Protein AF-A0AAD8HJX4-F1 (afdb_monomer_lite)

Foldseek 3Di:
DDWDQDDDQDPQKGWTWDADPVCRPFIWIWIDHPVDTDTDGPDDDPPVVVVVVVVVVVVVVVVVVVVVVVVLVVQVVVLPPPPVSVVVSVVVVVVVVVVVVVVPPDPPVCDPQVVCCVVPNHDDDDDDDDDDPDDDPPDDDPPDDDQDPVRVCVVPPPPPQAAAPVPRHNPDHVVPDPPPPPD

pLDDT: mean 73.38, std 16.89, range [40.56, 97.5]

Organism: NCBI:txid360622

Secondary structure (DSSP, 8-state):
-EEE-----BTTEEEEEEE-SS-TT-EEEEEEETTEEEEE-SS--TTHHHHHHHHHHHHHHHHHHHHHHHHHHHHHHHHTT-HHHHHHHHHHHHHHHHHHHHH-S------HHHHHHHHH-PPPPS----PPPP----SS-SS-----HHHHHHHHS-PPPP--TTT--SSS-TTS-TT----

Radius of gyration: 35.24 Å; chains: 1; bounding box: 76×57×87 Å

Structure (mmCIF, N/CA/C/O backbone):
data_AF-A0AAD8HJX4-F1
#
_entry.id   AF-A0AAD8HJX4-F1
#
loop_
_atom_site.group_PDB
_atom_site.id
_atom_site.type_symbol
_atom_site.label_atom_id
_atom_site.label_alt_id
_atom_site.label_comp_id
_atom_site.label_asym_id
_atom_site.label_entity_id
_atom_site.label_seq_id
_atom_site.pdbx_PDB_ins_code
_atom_site.Cartn_x
_atom_site.Cartn_y
_atom_site.Cartn_z
_atom_site.occupancy
_atom_site.B_iso_or_equiv
_atom_site.auth_seq_id
_atom_site.auth_comp_id
_atom_site.auth_asym_id
_atom_site.auth_atom_id
_atom_site.pdbx_PDB_model_num
ATOM 1 N N . MET A 1 1 ? -4.953 6.704 37.971 1.00 50.53 1 MET A N 1
ATOM 2 C CA . MET A 1 1 ? -3.660 6.851 37.281 1.00 50.53 1 MET A CA 1
ATOM 3 C C . MET A 1 1 ? -3.107 8.206 37.684 1.00 50.53 1 MET A C 1
ATOM 5 O O . MET A 1 1 ? -3.763 9.204 37.418 1.00 50.53 1 MET A O 1
ATOM 9 N N . GLN A 1 2 ? -2.017 8.242 38.449 1.00 48.28 2 GLN A N 1
ATOM 10 C CA . GLN A 1 2 ? -1.342 9.495 38.793 1.00 48.28 2 GLN A CA 1
ATOM 11 C C . GLN A 1 2 ? -0.075 9.561 37.948 1.00 48.28 2 GLN A C 1
ATOM 13 O O . GLN A 1 2 ? 0.826 8.747 38.118 1.00 48.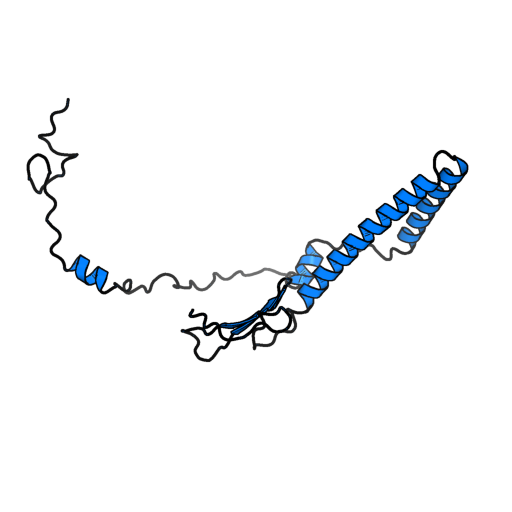28 2 GLN A O 1
ATOM 18 N N . ILE A 1 3 ? -0.033 10.507 37.014 1.00 51.12 3 ILE A N 1
ATOM 19 C CA . ILE A 1 3 ? 1.164 10.782 36.224 1.00 51.12 3 ILE A CA 1
ATOM 20 C C . ILE A 1 3 ? 2.022 11.711 37.079 1.00 51.12 3 ILE A C 1
ATOM 22 O O . ILE A 1 3 ? 1.651 12.864 37.297 1.00 51.12 3 ILE A O 1
ATOM 26 N N . LYS A 1 4 ? 3.131 11.204 37.618 1.00 54.69 4 LYS A N 1
ATOM 27 C CA . LYS A 1 4 ? 4.140 12.046 38.263 1.00 54.69 4 LYS A CA 1
ATOM 28 C C . LYS A 1 4 ? 5.208 12.332 37.214 1.00 54.69 4 LYS A C 1
ATOM 30 O O . LYS A 1 4 ? 5.946 11.439 36.829 1.00 54.69 4 LYS A O 1
ATOM 35 N N . ARG A 1 5 ? 5.236 13.564 36.703 1.00 51.50 5 ARG A N 1
ATOM 36 C CA . ARG A 1 5 ? 6.314 14.033 35.826 1.00 5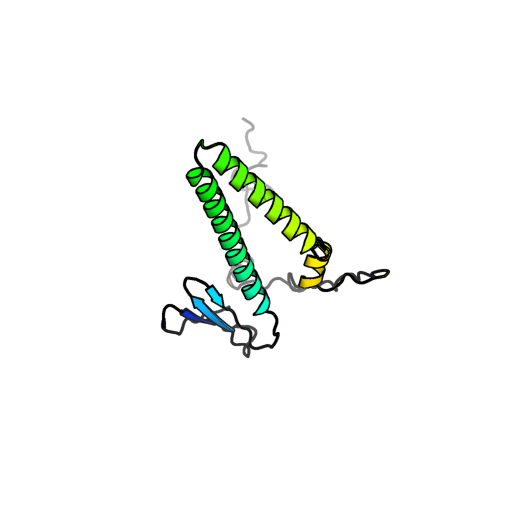1.50 5 ARG A CA 1
ATOM 37 C C . ARG A 1 5 ? 7.575 14.214 36.661 1.00 51.50 5 ARG A C 1
ATOM 39 O O . ARG A 1 5 ? 7.569 15.054 37.554 1.00 51.50 5 ARG A O 1
ATOM 46 N N . THR A 1 6 ? 8.625 13.469 36.347 1.00 57.06 6 THR A N 1
ATOM 47 C CA . THR A 1 6 ? 9.974 13.701 36.875 1.00 57.06 6 THR A CA 1
ATOM 48 C C . THR A 1 6 ? 11.006 13.189 35.875 1.00 57.06 6 THR A C 1
ATOM 50 O O . THR A 1 6 ? 11.522 12.093 36.053 1.00 57.06 6 THR A O 1
ATOM 53 N N . SER A 1 7 ? 11.288 13.956 34.823 1.00 56.84 7 SER A N 1
ATOM 54 C CA . SER A 1 7 ? 12.616 13.952 34.191 1.00 56.84 7 SER A CA 1
ATOM 55 C C . SER A 1 7 ? 12.760 15.102 33.202 1.00 56.84 7 SER A C 1
ATOM 57 O O . SER A 1 7 ? 11.784 15.524 32.580 1.00 56.84 7 SER A O 1
ATOM 59 N N . GLU A 1 8 ? 13.989 15.602 33.127 1.00 62.19 8 GLU A N 1
ATOM 60 C CA . GLU A 1 8 ? 14.459 16.636 32.210 1.00 62.19 8 GLU A CA 1
ATOM 61 C C . GLU A 1 8 ? 14.510 16.107 30.771 1.00 62.19 8 GLU A C 1
ATOM 63 O O . GLU A 1 8 ? 14.626 14.901 30.534 1.00 62.19 8 GLU A O 1
ATOM 68 N N . GLU A 1 9 ? 14.368 17.022 29.815 1.00 59.72 9 GLU A N 1
ATOM 69 C CA . GLU A 1 9 ? 14.489 16.746 28.387 1.00 59.72 9 GLU A CA 1
ATOM 70 C C . GLU A 1 9 ? 15.973 16.596 28.039 1.00 59.72 9 GLU A C 1
ATOM 72 O O . GLU A 1 9 ? 16.755 17.525 28.237 1.00 59.72 9 GLU A O 1
ATOM 77 N N . VAL A 1 10 ? 16.361 15.421 27.543 1.00 62.81 10 VAL A N 1
ATOM 78 C CA . VAL A 1 10 ? 17.728 15.145 27.083 1.00 62.81 10 VAL A CA 1
ATOM 79 C C . VAL A 1 10 ? 17.638 14.799 25.601 1.00 62.81 10 VAL A C 1
ATOM 81 O O . VAL A 1 10 ? 16.862 13.925 25.219 1.00 62.81 10 VAL A O 1
ATOM 84 N N . ASP A 1 11 ? 18.368 15.537 24.763 1.00 62.34 11 ASP A N 1
ATOM 85 C CA . ASP A 1 11 ? 18.437 15.344 23.305 1.00 62.34 11 ASP A CA 1
ATOM 86 C C . ASP A 1 11 ? 17.067 15.276 22.588 1.00 62.34 11 ASP A C 1
ATOM 88 O O . ASP A 1 11 ? 16.862 14.493 21.661 1.00 62.34 11 ASP A O 1
ATOM 92 N N . GLY A 1 12 ? 16.095 16.092 23.018 1.00 65.69 12 GLY A N 1
ATOM 93 C CA . GLY A 1 12 ? 14.757 16.159 22.405 1.00 65.69 12 GLY A CA 1
ATOM 94 C C . GLY A 1 12 ? 13.839 14.975 22.741 1.00 65.69 12 GLY A C 1
ATOM 95 O O . GLY A 1 12 ? 12.805 14.778 22.091 1.00 65.69 12 GLY A O 1
ATOM 96 N N . VAL A 1 13 ? 14.206 14.172 23.746 1.00 65.06 13 VAL A N 1
ATOM 97 C CA . VAL A 1 13 ? 13.408 13.052 24.254 1.00 65.06 13 VAL A CA 1
ATOM 98 C C . VAL A 1 13 ? 12.927 13.364 25.669 1.00 65.06 13 VAL A C 1
ATOM 100 O O . VAL A 1 13 ? 13.705 13.567 26.600 1.00 65.06 13 VAL A O 1
ATOM 103 N N . THR A 1 14 ? 11.606 13.372 25.848 1.00 72.38 14 THR A N 1
ATOM 104 C CA . THR A 1 14 ? 10.969 13.494 27.161 1.00 72.38 14 THR A CA 1
ATOM 105 C C . THR A 1 14 ? 10.733 12.107 27.745 1.00 72.38 14 THR A C 1
ATOM 107 O O . THR A 1 14 ? 9.943 11.317 27.219 1.00 72.38 14 THR A O 1
ATOM 110 N N . HIS A 1 15 ? 11.368 11.821 28.876 1.00 67.25 15 HIS A N 1
ATOM 111 C CA . HIS A 1 15 ? 11.106 10.609 29.645 1.00 67.25 15 HIS A CA 1
ATOM 112 C C . HIS A 1 15 ? 9.973 10.849 30.655 1.00 67.25 15 HIS A C 1
ATOM 114 O O . HIS A 1 15 ? 9.876 11.906 31.281 1.00 67.25 15 HIS A O 1
ATOM 120 N N . LEU A 1 16 ? 9.070 9.880 30.790 1.00 69.06 16 LEU A N 1
ATOM 121 C CA . LEU A 1 16 ? 7.916 9.927 31.682 1.00 69.06 16 LEU A CA 1
ATOM 122 C C . LEU A 1 16 ? 7.820 8.616 32.458 1.00 69.06 16 LEU A C 1
ATOM 124 O O . LEU A 1 16 ? 7.740 7.534 31.876 1.00 69.06 16 LEU A O 1
ATOM 128 N N . GLU A 1 17 ? 7.760 8.722 33.782 1.00 64.12 17 GLU A N 1
ATOM 129 C CA . GLU A 1 17 ? 7.446 7.593 34.650 1.00 64.12 17 GLU A CA 1
ATOM 130 C C . GLU A 1 17 ? 5.967 7.620 35.037 1.00 64.12 17 GLU A C 1
ATOM 132 O O . GLU A 1 17 ? 5.474 8.531 35.707 1.00 64.12 17 GLU A O 1
ATOM 137 N N . ILE A 1 18 ? 5.235 6.587 34.632 1.00 68.19 18 ILE A N 1
ATOM 138 C CA . ILE A 1 18 ? 3.829 6.421 34.979 1.00 68.19 18 ILE A CA 1
ATOM 139 C C . ILE A 1 18 ? 3.726 5.307 36.016 1.00 68.19 18 ILE A C 1
ATOM 141 O O . ILE A 1 18 ? 4.165 4.178 35.800 1.00 68.19 18 ILE A O 1
ATOM 145 N N . ARG A 1 19 ? 3.112 5.629 37.158 1.00 61.28 19 ARG A N 1
ATOM 146 C CA . ARG A 1 19 ? 2.822 4.667 38.225 1.00 61.28 19 ARG A CA 1
ATOM 147 C C . ARG A 1 19 ? 1.318 4.420 38.293 1.00 61.28 19 ARG A C 1
ATOM 149 O O . ARG A 1 19 ? 0.523 5.366 38.365 1.00 61.28 19 ARG A O 1
ATOM 156 N N . ASP A 1 20 ? 0.912 3.152 38.270 1.00 59.50 20 ASP A N 1
ATOM 157 C CA . ASP A 1 20 ? -0.486 2.790 38.501 1.00 59.50 20 ASP A CA 1
ATOM 158 C C . ASP A 1 20 ? -0.768 2.748 40.010 1.00 59.50 20 ASP A C 1
ATOM 160 O O . ASP A 1 20 ? -0.037 2.159 40.798 1.00 59.50 20 ASP A O 1
ATOM 164 N N . VAL A 1 21 ? -1.868 3.372 40.422 1.00 57.25 21 VAL A N 1
ATOM 165 C CA . VAL A 1 21 ? -2.297 3.424 41.827 1.00 57.25 21 VAL A CA 1
ATOM 166 C C . VAL A 1 21 ? -2.814 2.055 42.300 1.00 57.25 21 VAL A C 1
ATOM 168 O O . VAL A 1 21 ? -2.797 1.768 43.496 1.00 57.25 21 VAL A O 1
ATOM 171 N N . LYS A 1 22 ? -3.275 1.204 41.374 1.00 54.62 22 LYS A N 1
ATOM 172 C CA . LYS A 1 22 ? -3.796 -0.143 41.658 1.00 54.62 22 LYS A CA 1
ATOM 173 C C . LYS A 1 22 ? -2.750 -1.244 41.512 1.00 54.62 22 LYS A C 1
ATOM 175 O O . LYS A 1 22 ? -2.925 -2.301 42.107 1.00 54.62 22 LYS A O 1
ATOM 180 N N . VAL A 1 23 ? -1.685 -1.007 40.747 1.00 60.41 23 VAL A N 1
ATOM 181 C CA . VAL A 1 23 ? -0.614 -1.982 40.508 1.00 60.41 23 VAL A CA 1
ATOM 182 C C . VAL A 1 23 ? 0.693 -1.388 41.016 1.00 60.41 23 VAL A C 1
ATOM 184 O O . VAL A 1 23 ? 1.455 -0.792 40.262 1.00 60.41 23 VAL A O 1
ATOM 187 N N . LYS A 1 24 ? 0.910 -1.507 42.331 1.00 57.00 24 LYS A N 1
ATOM 188 C CA . LYS A 1 24 ? 1.997 -0.820 43.049 1.00 57.00 24 LYS A CA 1
ATOM 189 C C . LYS A 1 24 ? 3.400 -1.221 42.578 1.00 57.00 24 LYS A C 1
ATOM 191 O O . LYS A 1 24 ? 4.312 -0.410 42.693 1.00 57.00 24 LYS A O 1
ATOM 196 N N . ASP A 1 25 ? 3.535 -2.404 41.983 1.00 60.44 25 ASP A N 1
ATOM 197 C CA . ASP A 1 25 ? 4.829 -2.987 41.607 1.00 60.44 25 ASP A CA 1
ATOM 198 C C . ASP A 1 25 ? 5.154 -2.845 40.112 1.00 60.44 25 ASP A C 1
ATOM 200 O O . ASP A 1 25 ? 6.175 -3.347 39.647 1.00 60.44 25 ASP A O 1
ATOM 204 N N . LYS A 1 26 ? 4.296 -2.171 39.330 1.00 57.94 26 LYS A N 1
ATOM 205 C CA . LYS A 1 26 ? 4.536 -1.946 37.897 1.00 57.94 26 LYS A CA 1
ATOM 206 C C . LYS A 1 26 ? 4.861 -0.485 37.622 1.00 57.94 26 LYS A C 1
ATOM 208 O O . LYS A 1 26 ? 4.019 0.401 37.773 1.00 57.94 26 LYS A O 1
ATOM 213 N N . LEU A 1 27 ? 6.098 -0.262 37.189 1.00 60.41 27 LEU A N 1
ATOM 214 C CA . LEU A 1 27 ? 6.587 1.019 36.700 1.00 60.41 27 LEU A CA 1
ATOM 215 C C . LEU A 1 27 ? 6.534 1.021 35.173 1.00 60.41 27 LEU A C 1
ATOM 217 O O . LEU A 1 27 ? 7.126 0.157 34.528 1.00 60.41 27 LEU A O 1
ATOM 221 N N . PHE A 1 28 ? 5.845 2.003 34.602 1.00 60.47 28 PHE A N 1
ATOM 222 C CA . PHE A 1 28 ? 5.804 2.201 33.160 1.00 60.47 28 PHE A CA 1
ATOM 223 C C . PHE A 1 28 ? 6.747 3.345 32.806 1.00 60.47 28 PHE A C 1
ATOM 225 O O . PHE A 1 28 ? 6.570 4.466 33.287 1.00 60.47 28 PHE A O 1
ATOM 232 N N . LYS A 1 29 ? 7.750 3.054 31.979 1.00 63.41 29 LYS A N 1
ATOM 233 C CA . LYS A 1 29 ? 8.650 4.060 31.417 1.00 63.41 29 LYS A CA 1
ATOM 234 C C . LYS A 1 29 ? 8.194 4.366 29.999 1.00 63.41 29 LYS A C 1
ATOM 236 O O . LYS A 1 29 ? 8.063 3.458 29.182 1.00 63.41 29 LYS A O 1
ATOM 241 N N . VAL A 1 30 ? 7.931 5.634 29.730 1.00 61.59 30 VAL A N 1
ATOM 242 C CA . VAL A 1 30 ? 7.513 6.117 28.416 1.00 61.59 30 VAL A CA 1
ATOM 243 C C . VAL A 1 30 ? 8.527 7.151 27.961 1.00 61.59 30 VAL A C 1
ATOM 245 O O . VAL A 1 30 ? 8.827 8.084 28.700 1.00 61.59 30 VAL A O 1
ATOM 248 N N . SER A 1 31 ? 9.058 6.986 26.757 1.00 61.12 31 SER A N 1
ATOM 249 C CA . SER A 1 31 ? 9.921 7.975 26.108 1.00 61.12 31 SER A CA 1
ATOM 250 C C . SER A 1 31 ? 9.185 8.550 24.910 1.00 61.12 31 SER A C 1
ATOM 252 O O . SER A 1 31 ? 8.749 7.805 24.028 1.00 61.12 31 SER A O 1
ATOM 254 N N . VAL A 1 32 ? 9.033 9.869 24.892 1.00 58.28 32 VAL A N 1
ATOM 255 C CA . VAL A 1 32 ? 8.341 10.602 23.832 1.00 58.28 32 VAL A CA 1
ATOM 256 C C . VAL A 1 32 ? 9.339 11.549 23.185 1.00 58.28 32 VAL A C 1
ATOM 258 O O . VAL A 1 32 ? 9.887 12.411 23.866 1.00 58.28 32 VAL A O 1
ATOM 261 N N . SER A 1 33 ? 9.578 11.394 21.888 1.00 62.44 33 SER A N 1
ATOM 262 C CA . SER A 1 33 ? 10.283 12.377 21.065 1.00 62.44 33 SER A CA 1
ATOM 263 C C . SER A 1 33 ? 9.299 13.058 20.117 1.00 62.44 33 SER A C 1
ATOM 265 O O . SER A 1 33 ? 8.186 12.569 19.903 1.00 62.44 33 SER A O 1
ATOM 267 N N . LEU A 1 34 ? 9.714 14.177 19.519 1.00 55.28 34 LEU A N 1
ATOM 268 C CA . LEU A 1 34 ? 8.900 14.924 18.551 1.00 55.28 34 LEU A CA 1
ATOM 269 C C . LEU A 1 34 ? 8.433 14.062 17.356 1.00 55.28 34 LEU A C 1
ATOM 271 O O . LEU A 1 34 ? 7.407 14.360 16.754 1.00 55.28 34 LEU A O 1
ATOM 275 N N . ASN A 1 35 ? 9.169 12.983 17.054 1.00 54.41 35 ASN A N 1
ATOM 276 C CA . ASN A 1 35 ? 8.964 12.127 15.884 1.00 54.41 35 ASN A CA 1
ATOM 277 C C . ASN A 1 35 ? 8.501 10.697 16.234 1.00 54.41 35 ASN A C 1
ATOM 279 O O . ASN A 1 35 ? 8.177 9.935 15.327 1.00 54.41 35 ASN A O 1
ATOM 283 N N . HIS A 1 36 ? 8.490 10.292 17.513 1.00 51.47 36 HIS A N 1
ATOM 284 C CA . HIS A 1 36 ? 8.164 8.916 17.909 1.00 51.47 36 HIS A CA 1
ATOM 285 C C . HIS A 1 36 ? 7.773 8.792 19.394 1.00 51.47 36 HIS A C 1
ATOM 287 O O . HIS A 1 36 ? 8.405 9.379 20.270 1.00 51.47 36 HIS A O 1
ATOM 293 N N . ALA A 1 37 ? 6.782 7.953 19.710 1.00 45.47 37 ALA A N 1
ATOM 294 C CA . ALA A 1 37 ? 6.459 7.562 21.084 1.00 45.47 37 ALA A CA 1
ATOM 295 C C . ALA A 1 37 ? 6.804 6.081 21.296 1.00 45.47 37 ALA A C 1
ATOM 297 O O . ALA A 1 37 ? 6.065 5.197 20.867 1.00 45.47 37 ALA A O 1
ATOM 298 N N . ALA A 1 38 ? 7.919 5.802 21.978 1.00 47.34 38 ALA A N 1
ATOM 299 C C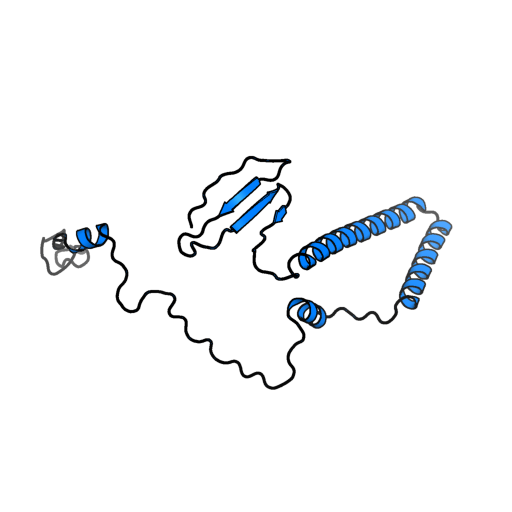A . ALA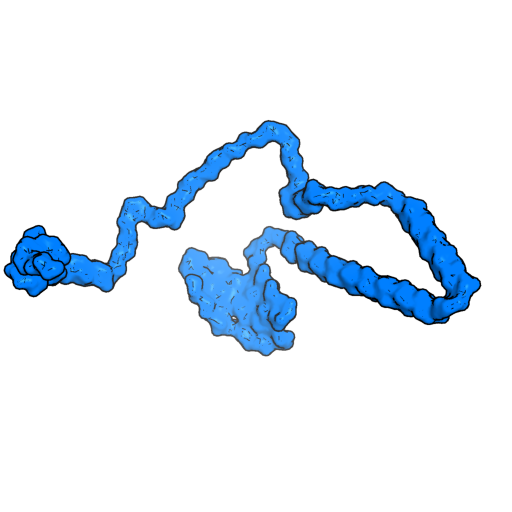 A 1 38 ? 8.297 4.443 22.353 1.00 47.34 38 ALA A CA 1
ATOM 300 C C . ALA A 1 38 ? 7.766 4.129 23.760 1.00 47.34 38 ALA A C 1
ATOM 302 O O . ALA A 1 38 ? 8.141 4.766 24.749 1.00 47.34 38 ALA A O 1
ATOM 303 N N . CYS A 1 39 ? 6.877 3.140 23.851 1.00 41.19 39 CYS A N 1
ATOM 304 C CA . CYS A 1 39 ? 6.349 2.632 25.113 1.00 41.19 39 CYS A CA 1
ATOM 305 C C . CYS A 1 39 ? 6.840 1.194 25.300 1.00 41.19 39 CYS A C 1
ATOM 307 O O . CYS A 1 39 ? 6.334 0.274 24.662 1.00 41.19 39 CYS A O 1
ATOM 309 N N . SER A 1 40 ? 7.848 0.995 26.150 1.00 47.91 40 SER A N 1
ATOM 310 C CA . SER A 1 40 ? 8.356 -0.341 26.470 1.00 47.91 40 SER A CA 1
ATOM 311 C C . SER A 1 40 ? 7.758 -0.827 27.788 1.00 47.91 40 SER A C 1
ATOM 313 O O . SER A 1 40 ? 7.940 -0.199 28.834 1.00 47.91 40 SER A O 1
ATOM 315 N N . TYR A 1 41 ? 7.073 -1.968 27.753 1.00 41.34 41 TYR A N 1
ATOM 316 C CA . TYR A 1 41 ? 6.690 -2.706 28.953 1.00 41.34 41 TYR A CA 1
ATOM 317 C C . TYR A 1 41 ? 7.847 -3.623 29.366 1.00 41.34 41 TYR A C 1
ATOM 319 O O . TYR A 1 41 ? 8.408 -4.327 28.529 1.00 41.34 41 TYR A O 1
ATOM 327 N N . ILE A 1 42 ? 8.205 -3.645 30.654 1.00 43.00 42 ILE A N 1
ATOM 328 C CA . ILE A 1 42 ? 9.139 -4.647 31.189 1.00 43.00 42 ILE A CA 1
ATOM 329 C C . ILE A 1 42 ? 8.350 -5.950 31.359 1.00 43.00 42 ILE A C 1
ATOM 331 O O . ILE A 1 42 ? 7.844 -6.287 32.427 1.00 43.00 42 ILE A O 1
ATOM 335 N N . GLY A 1 43 ? 8.165 -6.633 30.241 1.00 40.56 43 GLY A N 1
ATOM 336 C CA . GLY A 1 43 ? 7.563 -7.948 30.125 1.00 40.56 43 GLY A CA 1
ATOM 337 C C . GLY A 1 43 ? 7.720 -8.358 28.677 1.00 40.56 43 GLY A C 1
ATOM 338 O O . GLY A 1 43 ? 7.028 -7.850 27.804 1.00 40.56 43 GLY A O 1
ATOM 339 N N . THR A 1 44 ? 8.722 -9.193 28.455 1.00 44.53 44 THR A N 1
ATOM 340 C CA . THR A 1 44 ? 9.199 -9.708 27.175 1.00 44.53 44 THR A CA 1
ATOM 341 C C . THR A 1 44 ? 8.077 -10.061 26.194 1.00 44.53 44 THR A C 1
ATOM 343 O O . THR A 1 44 ? 7.333 -11.011 26.427 1.00 44.53 44 THR A O 1
ATOM 346 N N . SER A 1 45 ? 8.030 -9.375 25.053 1.00 40.59 45 SER A N 1
ATOM 347 C CA . SER A 1 45 ? 7.818 -10.027 23.759 1.00 40.59 45 SER A CA 1
ATOM 348 C C . SER A 1 45 ? 8.618 -9.262 22.701 1.00 40.59 45 SER A C 1
ATOM 350 O O . SER A 1 45 ? 8.742 -8.038 22.748 1.00 40.59 45 SER A O 1
ATOM 352 N N . SER A 1 46 ? 9.241 -10.017 21.804 1.00 44.69 46 SER A N 1
ATOM 353 C CA . SER A 1 46 ? 10.185 -9.565 20.779 1.00 44.69 46 SER A CA 1
ATOM 354 C C . SER A 1 46 ? 9.501 -8.836 19.607 1.00 44.69 46 SER A C 1
ATOM 356 O O . SER A 1 46 ? 10.154 -8.507 18.618 1.00 44.69 46 SER A O 1
ATOM 358 N N . ASP A 1 47 ? 8.195 -8.577 19.701 1.00 43.78 47 ASP A N 1
ATOM 359 C CA . ASP A 1 47 ? 7.334 -8.376 18.528 1.00 43.78 47 ASP A CA 1
ATOM 360 C C . ASP A 1 47 ? 7.067 -6.895 18.216 1.00 43.78 47 ASP A C 1
ATOM 362 O O . ASP A 1 47 ? 6.685 -6.540 17.103 1.00 43.78 47 ASP A O 1
ATOM 366 N N . THR A 1 48 ? 7.326 -5.985 19.161 1.00 44.00 48 THR A N 1
ATOM 367 C CA . THR A 1 48 ? 7.151 -4.534 18.955 1.00 44.00 48 THR A CA 1
ATOM 368 C C . THR A 1 48 ? 8.220 -3.903 18.063 1.00 44.00 48 THR A C 1
ATOM 370 O O . THR A 1 48 ? 7.987 -2.834 17.503 1.00 44.00 48 THR A O 1
ATOM 373 N N . VAL A 1 49 ? 9.370 -4.558 17.875 1.00 44.94 49 VAL A N 1
ATOM 374 C CA . VAL A 1 49 ? 10.442 -4.068 16.989 1.00 44.94 49 VAL A CA 1
ATOM 375 C C . VAL A 1 49 ? 10.101 -4.300 15.508 1.00 44.94 49 VAL A C 1
ATOM 377 O O . VAL A 1 49 ? 10.508 -3.511 14.657 1.00 44.94 49 VAL A O 1
ATOM 380 N N . MET A 1 50 ? 9.312 -5.332 15.181 1.00 44.75 50 MET A N 1
ATOM 381 C CA . MET A 1 50 ? 9.040 -5.708 13.785 1.00 44.75 50 MET A CA 1
ATOM 382 C C . MET A 1 50 ? 8.052 -4.765 13.084 1.00 44.75 50 MET A C 1
ATOM 384 O O . MET A 1 50 ? 8.308 -4.355 11.955 1.00 44.75 50 MET A O 1
ATOM 388 N N . VAL A 1 51 ? 6.996 -4.325 13.777 1.00 46.03 51 VAL A N 1
ATOM 389 C CA . VAL A 1 51 ? 5.960 -3.435 13.208 1.00 46.03 51 VAL A CA 1
ATOM 390 C C . VAL A 1 51 ? 6.531 -2.075 12.776 1.00 46.03 51 VAL A C 1
ATOM 392 O O . VAL A 1 51 ? 6.098 -1.500 11.781 1.00 46.03 51 VAL A O 1
ATOM 395 N N . SER A 1 52 ? 7.536 -1.568 13.498 1.00 45.81 52 SER A N 1
ATOM 396 C CA . SER A 1 52 ? 8.211 -0.307 13.163 1.00 45.81 52 SER A CA 1
ATOM 397 C C . SER A 1 52 ? 9.039 -0.433 11.879 1.00 45.81 52 SER A C 1
ATOM 399 O O . SER A 1 52 ? 8.983 0.431 11.006 1.00 45.81 52 SER A O 1
ATOM 401 N N . ASN A 1 53 ? 9.738 -1.559 11.710 1.00 51.22 53 ASN A N 1
ATOM 402 C CA . ASN A 1 53 ? 10.584 -1.813 10.546 1.00 51.22 53 ASN A CA 1
ATOM 403 C C . ASN A 1 53 ? 9.770 -1.887 9.240 1.00 51.22 53 ASN A C 1
ATOM 405 O O . ASN A 1 53 ? 10.226 -1.422 8.200 1.00 51.22 53 ASN A O 1
ATOM 409 N N . ASP A 1 54 ? 8.550 -2.423 9.284 1.00 55.22 54 ASP A N 1
ATOM 410 C CA . ASP A 1 54 ? 7.705 -2.556 8.091 1.00 55.22 54 ASP A CA 1
ATOM 411 C C . ASP A 1 54 ? 7.105 -1.222 7.628 1.00 55.22 54 ASP A C 1
ATOM 413 O O . ASP A 1 54 ? 6.964 -0.995 6.425 1.00 55.22 54 ASP A O 1
ATOM 417 N N . TYR A 1 55 ? 6.854 -0.289 8.551 1.00 55.78 55 TYR A N 1
ATOM 418 C CA . TYR A 1 55 ? 6.434 1.071 8.206 1.00 55.78 55 TYR A CA 1
ATOM 419 C C . TYR A 1 55 ? 7.548 1.854 7.494 1.00 55.78 55 TYR A C 1
ATOM 421 O O . TYR A 1 55 ? 7.313 2.439 6.437 1.00 55.78 55 TYR A O 1
ATOM 429 N N . PHE A 1 56 ? 8.781 1.803 8.013 1.00 56.19 56 PHE A N 1
ATOM 430 C CA . PHE A 1 56 ? 9.933 2.439 7.360 1.00 56.19 56 PHE A CA 1
ATOM 431 C C . PHE A 1 56 ? 10.223 1.840 5.975 1.00 56.19 56 PHE A C 1
ATOM 433 O O . PHE A 1 56 ? 10.577 2.568 5.046 1.00 56.19 56 PHE A O 1
ATOM 440 N N . LYS A 1 57 ? 10.021 0.527 5.796 1.00 67.44 57 LYS A N 1
ATOM 441 C CA . LYS A 1 57 ? 10.118 -0.119 4.476 1.00 67.44 57 LYS A CA 1
ATOM 442 C C . LYS A 1 57 ? 9.051 0.394 3.510 1.00 67.44 57 LYS A C 1
ATOM 444 O O . LYS A 1 57 ? 9.380 0.682 2.364 1.00 67.44 57 LYS A O 1
ATOM 449 N N . LEU A 1 58 ? 7.800 0.535 3.952 1.00 72.88 58 LEU A N 1
ATOM 450 C CA . LEU A 1 58 ? 6.707 1.072 3.132 1.00 72.88 58 LEU A CA 1
ATOM 451 C C . LEU A 1 58 ? 6.979 2.513 2.680 1.00 72.88 58 LEU A C 1
ATOM 453 O O . LEU A 1 58 ? 6.772 2.837 1.510 1.00 72.88 58 LEU A O 1
ATOM 457 N N . GLU A 1 59 ? 7.490 3.362 3.571 1.00 70.88 59 GLU A N 1
ATOM 458 C CA . GLU A 1 59 ? 7.878 4.736 3.237 1.00 70.88 59 GLU A CA 1
ATOM 459 C C . GLU A 1 59 ? 9.038 4.770 2.230 1.00 70.88 59 GLU A C 1
ATOM 461 O O . GLU A 1 59 ? 8.970 5.486 1.229 1.00 70.88 59 GLU A O 1
ATOM 466 N N . HIS A 1 60 ? 10.060 3.930 2.423 1.00 76.12 60 HIS A N 1
ATOM 467 C CA . HIS A 1 60 ? 11.181 3.816 1.488 1.00 76.12 60 HIS A CA 1
ATOM 468 C C . HIS A 1 60 ? 10.743 3.297 0.107 1.00 76.12 60 HIS A C 1
ATOM 470 O O . HIS A 1 60 ? 11.194 3.802 -0.924 1.00 76.12 60 HIS A O 1
ATOM 476 N N . VAL A 1 61 ? 9.837 2.313 0.061 1.00 80.38 61 VAL A N 1
ATOM 477 C CA . VAL A 1 61 ? 9.245 1.807 -1.189 1.00 80.38 61 VAL A CA 1
ATOM 478 C C . VAL A 1 61 ? 8.438 2.903 -1.886 1.00 80.38 61 VAL A C 1
ATOM 480 O O . VAL A 1 61 ? 8.600 3.100 -3.088 1.00 80.38 61 VAL A O 1
ATOM 483 N N . SER A 1 62 ? 7.631 3.662 -1.141 1.00 83.44 62 SER A N 1
ATOM 484 C CA . SER A 1 62 ? 6.856 4.793 -1.670 1.00 83.44 62 SER A CA 1
ATOM 485 C C . SER A 1 62 ? 7.752 5.881 -2.278 1.00 83.44 62 SER A C 1
ATOM 487 O O . SER A 1 62 ? 7.511 6.351 -3.396 1.00 83.44 62 SER A O 1
ATOM 489 N N . LEU A 1 63 ? 8.839 6.239 -1.585 1.00 88.12 63 LEU A N 1
ATOM 490 C CA . LEU A 1 63 ? 9.832 7.188 -2.087 1.00 88.12 63 LEU A CA 1
ATOM 491 C C . LEU A 1 63 ? 10.522 6.664 -3.352 1.00 88.12 63 LEU A C 1
ATOM 493 O O . LEU A 1 63 ? 10.664 7.394 -4.331 1.00 88.12 63 LEU A O 1
ATOM 497 N N . THR A 1 64 ? 10.901 5.386 -3.356 1.00 90.38 64 THR A N 1
ATOM 498 C CA . THR A 1 64 ? 11.534 4.733 -4.510 1.00 90.38 64 THR A CA 1
ATOM 499 C C . THR A 1 64 ? 10.611 4.756 -5.728 1.00 90.38 64 THR A C 1
ATOM 501 O O . THR A 1 64 ? 11.037 5.155 -6.810 1.00 90.38 64 THR A O 1
ATOM 504 N N . LEU A 1 65 ? 9.331 4.412 -5.550 1.00 90.06 65 LEU A N 1
ATOM 505 C CA . LEU A 1 65 ? 8.322 4.451 -6.612 1.00 90.06 65 LEU A CA 1
ATOM 506 C C . LEU A 1 65 ? 8.183 5.862 -7.201 1.00 90.06 65 LEU A C 1
ATOM 508 O O . LEU A 1 65 ? 8.135 6.045 -8.418 1.00 90.06 65 LEU A O 1
ATOM 512 N N . THR A 1 66 ? 8.156 6.861 -6.320 1.00 93.69 66 THR A N 1
ATOM 513 C CA . THR A 1 66 ? 8.048 8.272 -6.695 1.00 93.69 66 THR A CA 1
ATOM 514 C C . THR A 1 66 ? 9.260 8.730 -7.510 1.00 93.69 66 THR A C 1
ATOM 516 O O . THR A 1 66 ? 9.093 9.361 -8.554 1.00 93.69 66 THR A O 1
ATOM 519 N N . ASN A 1 67 ? 10.473 8.372 -7.084 1.00 94.50 67 ASN A N 1
ATOM 520 C CA . ASN A 1 67 ? 11.706 8.722 -7.792 1.00 94.50 67 ASN A CA 1
ATOM 521 C C . ASN A 1 67 ? 11.774 8.069 -9.178 1.00 94.50 67 ASN A C 1
ATOM 523 O O . ASN A 1 67 ? 12.022 8.765 -10.159 1.00 94.50 67 ASN A O 1
ATOM 527 N N . ILE A 1 68 ? 11.442 6.776 -9.285 1.00 95.38 68 ILE A N 1
ATOM 528 C CA . ILE A 1 68 ? 11.397 6.061 -10.574 1.00 95.38 68 ILE A CA 1
ATOM 529 C C . ILE A 1 68 ? 10.444 6.758 -11.553 1.00 95.38 68 ILE A C 1
ATOM 531 O O . ILE A 1 68 ? 10.752 6.908 -12.738 1.00 95.38 68 ILE A O 1
ATOM 535 N N . TRP A 1 69 ? 9.286 7.213 -11.070 1.00 95.12 69 TRP A N 1
ATOM 536 C CA . TRP A 1 69 ? 8.335 7.942 -11.904 1.00 95.12 69 TRP A CA 1
ATOM 537 C C . TRP A 1 69 ? 8.892 9.281 -12.405 1.00 95.12 69 TRP A C 1
ATOM 539 O O . TRP A 1 69 ? 8.696 9.639 -13.572 1.00 95.12 69 TRP A O 1
ATOM 549 N N . PHE A 1 70 ? 9.605 10.020 -11.550 1.00 97.50 70 PHE A N 1
ATOM 550 C CA . PHE A 1 70 ? 10.264 11.263 -11.951 1.00 97.50 70 PHE A CA 1
ATOM 551 C C . PHE A 1 70 ? 11.361 11.026 -12.986 1.00 97.50 70 PHE A C 1
ATOM 553 O O . PHE A 1 70 ? 11.364 11.715 -14.009 1.00 97.50 70 PHE A O 1
ATOM 560 N N . ASP A 1 71 ? 12.212 10.025 -12.776 1.00 95.25 71 ASP A N 1
ATOM 561 C CA . ASP A 1 71 ? 13.286 9.662 -13.704 1.00 95.25 71 ASP A CA 1
ATOM 562 C C . ASP A 1 71 ? 12.723 9.254 -15.071 1.00 95.25 71 ASP A C 1
ATOM 564 O O . ASP A 1 71 ? 13.206 9.695 -16.118 1.00 95.25 71 ASP A O 1
ATOM 568 N N . PHE A 1 72 ? 11.642 8.466 -15.078 1.00 95.81 72 PHE A N 1
ATOM 569 C CA . PHE A 1 72 ? 10.943 8.093 -16.304 1.00 95.81 72 PHE A CA 1
ATOM 570 C C . PHE A 1 72 ? 10.428 9.324 -17.058 1.00 95.81 72 PHE A C 1
ATOM 572 O O . PHE A 1 72 ? 10.667 9.486 -18.260 1.00 95.81 72 PHE A O 1
ATOM 579 N N . ARG A 1 73 ? 9.747 10.228 -16.347 1.00 95.69 73 ARG A N 1
ATOM 580 C CA . ARG A 1 73 ? 9.237 11.473 -16.929 1.00 95.69 73 ARG A CA 1
ATOM 581 C C . ARG A 1 73 ? 10.370 12.347 -17.464 1.00 95.69 73 ARG A C 1
ATOM 583 O O . ARG A 1 73 ? 10.230 12.940 -18.535 1.00 95.69 73 ARG A O 1
ATOM 590 N N . GLU A 1 74 ? 11.486 12.429 -16.751 1.00 96.62 74 GLU A N 1
ATOM 591 C CA . GLU A 1 74 ? 12.670 13.158 -17.197 1.00 96.62 74 GLU A CA 1
ATOM 592 C C . GLU A 1 74 ? 13.266 12.543 -18.471 1.00 96.62 74 GLU A C 1
ATOM 594 O O . GLU A 1 74 ? 13.599 13.277 -19.404 1.00 96.62 74 GLU A O 1
ATOM 599 N N . ALA A 1 75 ? 13.342 11.214 -18.560 1.00 95.19 75 ALA A N 1
ATOM 600 C CA . ALA A 1 75 ? 13.826 10.513 -19.747 1.00 95.19 75 ALA A CA 1
ATOM 601 C C . ALA A 1 75 ? 12.963 10.809 -20.987 1.00 95.19 75 ALA A C 1
ATOM 603 O O . ALA A 1 75 ? 13.499 11.079 -22.066 1.00 95.19 75 ALA A O 1
ATOM 604 N N . VAL A 1 76 ? 11.636 10.837 -20.829 1.00 96.06 76 VAL A N 1
ATOM 605 C CA . VAL A 1 76 ? 10.705 11.219 -21.905 1.00 96.06 76 VAL A CA 1
ATOM 606 C C . VAL A 1 76 ? 10.880 12.694 -22.286 1.00 96.06 76 VAL A C 1
ATOM 608 O O . VAL A 1 76 ? 10.988 13.010 -23.471 1.00 96.06 76 VAL A O 1
ATOM 611 N N . ASN A 1 77 ? 10.993 13.598 -21.308 1.00 96.50 77 ASN A N 1
ATOM 612 C CA . ASN A 1 77 ? 11.243 15.021 -21.572 1.00 96.50 77 ASN A CA 1
ATOM 613 C C . ASN A 1 77 ? 12.563 15.243 -22.325 1.00 96.50 77 ASN A C 1
ATOM 615 O O . ASN A 1 77 ? 12.612 16.038 -23.262 1.00 96.50 77 ASN A O 1
ATOM 619 N N . LYS A 1 78 ? 13.624 14.513 -21.956 1.00 95.25 78 LYS A N 1
ATOM 620 C CA . LYS A 1 78 ? 14.925 14.549 -22.640 1.00 95.25 78 LYS A CA 1
ATOM 621 C C . LYS A 1 78 ? 14.820 14.093 -24.092 1.00 95.25 78 LYS A C 1
ATOM 623 O O . LYS A 1 78 ? 15.538 14.643 -24.928 1.00 95.25 78 LYS A O 1
ATOM 628 N N . ALA A 1 79 ? 13.974 13.106 -24.396 1.00 96.19 79 ALA A N 1
ATOM 629 C CA . ALA A 1 79 ? 13.731 12.642 -25.763 1.00 96.19 79 ALA A CA 1
ATOM 630 C C . ALA A 1 79 ? 13.004 13.695 -26.619 1.00 96.19 79 ALA A C 1
ATOM 632 O O . ALA A 1 79 ? 13.272 13.789 -27.818 1.00 96.19 79 ALA A O 1
ATOM 633 N N . GLY A 1 80 ? 12.152 14.526 -26.008 1.00 93.75 80 GLY A N 1
ATOM 634 C CA . GLY A 1 80 ? 11.441 15.608 -26.689 1.00 93.75 80 GLY A CA 1
ATOM 635 C C . GLY A 1 80 ? 10.523 15.086 -27.798 1.00 93.75 80 GLY A C 1
ATOM 636 O O . GLY A 1 80 ? 9.842 14.081 -27.625 1.00 93.75 80 GLY A O 1
ATOM 637 N N . LEU A 1 81 ? 10.515 15.759 -28.954 1.00 94.00 81 LEU A N 1
ATOM 638 C CA . LEU A 1 81 ? 9.728 15.363 -30.136 1.00 94.00 81 LEU A CA 1
ATOM 639 C C . LEU A 1 81 ? 10.536 14.542 -31.159 1.00 94.00 81 LEU A C 1
ATOM 641 O O . LEU A 1 81 ? 10.097 14.337 -32.289 1.00 94.00 81 LEU A O 1
ATOM 645 N N . HIS A 1 82 ? 11.730 14.078 -30.783 1.00 96.56 82 HIS A N 1
ATOM 646 C CA . HIS A 1 82 ? 12.596 13.302 -31.665 1.00 96.56 82 HIS A CA 1
ATOM 647 C C . HIS A 1 82 ? 12.101 11.853 -31.750 1.00 96.56 82 HIS A C 1
ATOM 649 O O . HIS A 1 82 ? 12.202 11.091 -30.786 1.00 96.56 82 HIS A O 1
ATOM 655 N N . SER A 1 83 ? 11.544 11.471 -32.903 1.00 94.06 83 SER A N 1
ATOM 656 C CA . SER A 1 83 ? 10.892 10.167 -33.103 1.00 94.06 83 SER A CA 1
ATOM 657 C C . SER A 1 83 ? 11.821 8.975 -32.858 1.00 94.06 83 SER A C 1
ATOM 659 O O . SER A 1 83 ? 11.386 7.950 -32.339 1.00 94.06 83 SER A O 1
ATOM 661 N N . ASP A 1 84 ? 13.091 9.095 -33.225 1.00 96.75 84 ASP A N 1
ATOM 662 C CA . ASP A 1 84 ? 14.138 8.098 -33.003 1.00 96.75 84 ASP A CA 1
ATOM 663 C C . ASP A 1 84 ? 14.437 7.910 -31.507 1.00 96.75 84 ASP A C 1
ATOM 665 O O . ASP A 1 84 ? 14.526 6.779 -31.019 1.00 96.75 84 ASP A O 1
ATOM 669 N N . ARG A 1 85 ? 14.503 9.011 -30.751 1.00 96.12 85 ARG A N 1
ATOM 670 C CA . ARG A 1 85 ? 14.744 8.998 -29.300 1.00 96.12 85 ARG A CA 1
ATOM 671 C C . ARG A 1 85 ? 13.525 8.492 -28.530 1.00 96.12 85 ARG A C 1
ATOM 673 O O . ARG A 1 85 ? 13.682 7.732 -27.578 1.00 96.12 85 ARG A O 1
ATOM 680 N N . LEU A 1 86 ? 12.317 8.841 -28.968 1.00 96.19 86 LEU A N 1
ATOM 681 C CA . LEU A 1 86 ? 11.071 8.297 -28.419 1.00 96.19 86 LEU A CA 1
ATOM 682 C C . LEU A 1 86 ? 10.946 6.792 -28.687 1.00 96.19 86 LEU A C 1
ATOM 684 O O . LEU A 1 86 ? 10.612 6.037 -27.775 1.00 96.19 86 LEU A O 1
ATOM 688 N N . ALA A 1 87 ? 11.281 6.338 -29.899 1.00 95.75 87 ALA A N 1
ATOM 689 C CA . ALA A 1 87 ? 11.312 4.914 -30.228 1.00 95.75 87 ALA A CA 1
ATOM 690 C C . ALA A 1 87 ? 12.350 4.155 -29.388 1.00 95.75 87 ALA A C 1
ATOM 692 O O . ALA A 1 87 ? 12.098 3.023 -28.971 1.00 95.75 87 ALA A O 1
ATOM 693 N N . PHE A 1 88 ? 13.498 4.778 -29.100 1.00 96.69 88 PHE A N 1
ATOM 694 C CA . PHE A 1 88 ? 14.487 4.229 -28.175 1.00 96.69 88 PHE A CA 1
ATOM 695 C C . PHE A 1 88 ? 13.916 4.081 -26.759 1.00 96.69 88 PHE A C 1
ATOM 697 O O . PHE A 1 88 ? 13.941 2.977 -26.223 1.00 96.69 88 PHE A O 1
ATOM 704 N N . VAL A 1 89 ? 13.330 5.142 -26.189 1.00 96.25 89 VAL A N 1
ATOM 705 C CA . VAL A 1 89 ? 12.697 5.095 -24.857 1.00 96.25 89 VAL A CA 1
ATOM 706 C C . VAL A 1 89 ? 11.618 4.010 -24.802 1.00 96.25 89 VAL A C 1
ATOM 708 O O . VAL A 1 89 ? 11.622 3.178 -23.897 1.00 96.25 89 VAL A O 1
ATOM 711 N N . GLN A 1 90 ? 10.738 3.950 -25.804 1.00 95.38 90 GLN A N 1
ATOM 712 C CA . GLN A 1 90 ? 9.675 2.948 -25.874 1.00 95.38 90 GLN A CA 1
ATOM 713 C C . GLN A 1 90 ? 10.219 1.514 -25.949 1.00 95.38 90 GLN A C 1
ATOM 715 O O . GLN A 1 90 ? 9.672 0.616 -25.306 1.00 95.38 90 GLN A O 1
ATOM 720 N N . ARG A 1 91 ? 11.287 1.282 -26.723 1.00 97.38 91 ARG A N 1
ATOM 721 C CA . ARG A 1 91 ? 11.940 -0.032 -26.811 1.00 97.38 91 ARG A CA 1
ATOM 722 C C . ARG A 1 91 ? 12.518 -0.446 -25.460 1.00 97.38 91 ARG A C 1
ATOM 724 O O . ARG A 1 91 ? 12.301 -1.578 -25.043 1.00 97.38 91 ARG A O 1
ATOM 731 N N . THR A 1 92 ? 13.199 0.466 -24.773 1.00 96.81 92 THR A N 1
ATOM 732 C CA . THR A 1 92 ? 13.815 0.197 -23.468 1.00 96.81 92 THR A CA 1
ATOM 733 C C . THR A 1 92 ? 12.774 -0.159 -22.406 1.00 96.81 92 THR A C 1
ATOM 735 O O . THR A 1 92 ? 12.980 -1.116 -21.671 1.00 96.81 92 THR A O 1
ATOM 738 N N . ILE A 1 93 ? 11.623 0.527 -22.365 1.00 95.94 93 ILE A N 1
ATOM 739 C CA . ILE A 1 93 ? 10.520 0.176 -21.445 1.00 95.94 93 ILE A CA 1
ATOM 740 C C . ILE A 1 93 ? 9.996 -1.236 -21.725 1.00 95.94 93 ILE A C 1
ATOM 742 O O . ILE A 1 93 ? 9.774 -2.011 -20.801 1.00 95.94 93 ILE A O 1
ATOM 746 N N . LYS A 1 94 ? 9.794 -1.585 -23.003 1.00 95.88 94 LYS A N 1
ATOM 747 C CA . LYS A 1 94 ? 9.319 -2.926 -23.379 1.00 95.88 94 LYS A CA 1
ATOM 748 C C . LYS A 1 94 ? 10.306 -4.016 -22.966 1.00 95.88 94 LYS A C 1
ATOM 750 O O . LYS A 1 94 ? 9.873 -5.064 -22.493 1.00 95.88 94 LYS A O 1
ATOM 755 N N . GLN A 1 95 ? 11.603 -3.756 -23.129 1.00 95.44 95 GLN A N 1
ATOM 756 C CA . GLN A 1 95 ? 12.645 -4.670 -22.675 1.00 95.44 95 GLN A CA 1
ATOM 757 C C . GLN A 1 95 ? 12.603 -4.826 -21.153 1.00 95.44 95 GLN A C 1
ATOM 759 O O . GLN A 1 95 ? 12.518 -5.947 -20.674 1.00 95.44 95 GLN A O 1
ATOM 764 N N . LEU A 1 96 ? 12.542 -3.716 -20.411 1.00 94.19 96 LEU A N 1
ATOM 765 C CA . LEU A 1 96 ? 12.465 -3.729 -18.951 1.00 94.19 96 LEU A CA 1
ATOM 766 C C . LEU A 1 96 ? 11.254 -4.520 -18.437 1.00 94.19 96 LEU A C 1
ATOM 768 O O . LEU A 1 96 ? 11.400 -5.312 -17.515 1.00 94.19 96 LEU A O 1
ATOM 772 N N . ASN A 1 97 ? 10.079 -4.366 -19.053 1.00 91.44 97 ASN A N 1
ATOM 773 C CA . ASN A 1 97 ? 8.902 -5.160 -18.688 1.00 91.44 97 ASN A CA 1
ATOM 774 C C . ASN A 1 97 ? 9.121 -6.658 -18.942 1.00 91.44 97 ASN A C 1
ATOM 776 O O . ASN A 1 97 ? 8.808 -7.472 -18.086 1.00 91.44 97 ASN A O 1
ATOM 780 N N . THR A 1 98 ? 9.714 -7.009 -20.086 1.00 93.44 98 THR A N 1
ATOM 781 C CA . THR A 1 98 ? 10.023 -8.408 -20.423 1.00 93.44 98 THR A CA 1
ATOM 782 C C . THR A 1 98 ? 11.021 -9.006 -19.429 1.00 93.44 98 THR A C 1
ATOM 784 O O . THR A 1 98 ? 10.867 -10.146 -19.000 1.00 93.44 98 THR A O 1
ATOM 787 N N . ASP A 1 99 ? 12.035 -8.237 -19.034 1.00 91.25 99 ASP A N 1
ATOM 788 C CA . ASP A 1 99 ? 13.025 -8.666 -18.049 1.00 91.25 99 ASP A CA 1
ATOM 789 C C . ASP A 1 99 ? 12.375 -8.857 -16.670 1.00 91.25 99 ASP A C 1
ATOM 791 O O . ASP A 1 99 ? 12.663 -9.842 -15.997 1.00 91.25 99 ASP A O 1
ATOM 795 N N . LEU A 1 100 ? 11.454 -7.974 -16.265 1.00 87.94 100 LEU A N 1
ATOM 796 C CA . LEU A 1 100 ? 10.694 -8.113 -15.017 1.00 87.94 100 LEU A CA 1
ATOM 797 C C . LEU A 1 100 ? 9.766 -9.334 -15.024 1.00 87.94 100 LEU A C 1
ATOM 799 O O . LEU A 1 100 ? 9.713 -10.039 -14.020 1.00 87.94 100 LEU A O 1
ATOM 803 N N . ASP A 1 101 ? 9.099 -9.622 -16.143 1.00 84.31 101 ASP A N 1
ATOM 804 C CA . ASP A 1 101 ? 8.263 -10.819 -16.295 1.00 84.31 101 ASP A CA 1
ATOM 805 C C . ASP A 1 101 ? 9.107 -12.104 -16.211 1.00 84.31 101 ASP A C 1
ATOM 807 O O . ASP A 1 101 ? 8.695 -13.088 -15.601 1.00 84.31 101 ASP A O 1
ATOM 811 N N . ASN A 1 102 ? 10.325 -12.086 -16.764 1.00 84.38 102 ASN A N 1
ATOM 812 C CA . ASN A 1 102 ? 11.251 -13.224 -16.732 1.00 84.38 102 ASN A CA 1
ATOM 813 C C . ASN A 1 102 ? 11.978 -13.384 -15.384 1.00 84.38 102 ASN A C 1
ATOM 815 O O . ASN A 1 102 ? 12.345 -14.497 -15.006 1.00 84.38 102 ASN A O 1
ATOM 819 N N . HIS A 1 103 ? 12.210 -12.286 -14.660 1.00 73.75 103 HIS A N 1
ATOM 820 C CA . HIS A 1 103 ? 12.726 -12.291 -13.287 1.00 73.75 103 HIS A CA 1
ATOM 821 C C . HIS A 1 103 ? 11.632 -12.551 -12.243 1.00 73.75 103 HIS A C 1
ATOM 823 O O . HIS A 1 103 ? 11.948 -12.837 -11.085 1.00 73.75 103 HIS A O 1
ATOM 829 N N . GLY A 1 104 ? 10.363 -12.489 -12.650 1.00 55.91 104 GLY A N 1
ATOM 830 C CA . GLY A 1 104 ? 9.199 -12.873 -11.869 1.00 55.91 104 GLY A CA 1
ATOM 831 C C . GLY A 1 104 ? 9.135 -14.383 -11.675 1.00 55.91 104 GLY A C 1
ATOM 832 O O . GLY A 1 104 ? 8.325 -15.069 -12.290 1.00 55.91 104 GLY A O 1
ATOM 833 N N . GLY A 1 105 ? 9.973 -14.914 -10.781 1.00 56.50 105 GLY A N 1
ATOM 834 C CA . GLY A 1 105 ? 9.607 -16.135 -10.074 1.00 56.50 105 GLY A CA 1
ATOM 835 C C . GLY A 1 105 ? 8.275 -15.870 -9.384 1.00 56.50 105 GLY A C 1
ATOM 836 O O . GLY A 1 105 ? 8.221 -14.939 -8.588 1.00 56.50 105 GLY A O 1
ATOM 837 N N . ASP A 1 106 ? 7.247 -16.621 -9.795 1.00 53.44 106 ASP A N 1
ATOM 838 C CA . ASP A 1 106 ? 5.859 -16.640 -9.319 1.00 53.44 106 ASP A CA 1
ATOM 839 C C . ASP A 1 106 ? 5.498 -15.388 -8.508 1.00 53.44 106 ASP A C 1
ATOM 841 O O . ASP A 1 106 ? 5.827 -15.295 -7.324 1.00 53.44 106 ASP A O 1
ATOM 845 N N . VAL A 1 107 ? 4.860 -14.395 -9.143 1.00 56.78 107 VAL A N 1
ATOM 846 C CA . VAL A 1 107 ? 4.222 -13.297 -8.407 1.00 56.78 107 VAL A CA 1
ATOM 847 C C . VAL A 1 107 ? 3.171 -13.951 -7.520 1.00 56.78 107 VAL A C 1
ATOM 849 O O . VAL A 1 107 ? 2.022 -14.133 -7.916 1.00 56.78 107 VAL A O 1
ATOM 852 N N . VAL A 1 108 ? 3.579 -14.351 -6.318 1.00 56.53 108 VAL A N 1
ATOM 853 C CA . VAL A 1 108 ? 2.672 -14.709 -5.249 1.00 56.53 108 VAL A CA 1
ATOM 854 C C . VAL A 1 108 ? 2.005 -13.386 -4.937 1.00 56.53 108 VAL A C 1
ATOM 856 O O . VAL A 1 108 ? 2.572 -12.547 -4.235 1.00 56.53 108 VAL A O 1
ATOM 859 N N . GLU A 1 109 ? 0.852 -13.142 -5.568 1.00 55.12 109 GLU A N 1
ATOM 860 C CA . GLU A 1 109 ? -0.054 -12.086 -5.148 1.00 55.12 109 GLU A CA 1
ATOM 861 C C . GLU A 1 109 ? -0.168 -12.245 -3.641 1.00 55.12 109 GLU A C 1
ATOM 863 O O . GLU A 1 109 ? -0.719 -13.233 -3.164 1.00 55.12 109 GLU A O 1
ATOM 868 N N . PHE A 1 110 ? 0.429 -11.319 -2.8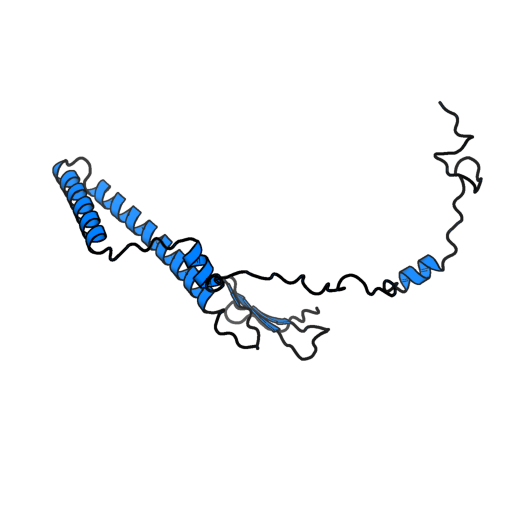94 1.00 59.91 110 PHE A N 1
ATOM 869 C CA . PHE A 1 110 ? 0.364 -11.343 -1.449 1.00 59.91 110 PHE A CA 1
ATOM 870 C C . PHE A 1 110 ? -1.095 -11.086 -1.094 1.00 59.91 110 PHE A C 1
ATOM 872 O O . PHE A 1 110 ? -1.576 -9.946 -1.099 1.00 59.91 110 PHE A O 1
ATOM 879 N N . THR A 1 111 ? -1.852 -12.164 -0.914 1.00 76.06 111 THR A N 1
ATOM 880 C CA . THR A 1 111 ? -3.291 -12.061 -0.782 1.00 76.06 111 THR A CA 1
ATOM 881 C C . THR A 1 111 ? -3.597 -11.426 0.567 1.00 76.06 111 THR A C 1
ATOM 883 O O . THR A 1 111 ? -2.816 -11.476 1.520 1.00 76.06 111 THR A O 1
ATOM 886 N N . LYS A 1 112 ? -4.798 -10.858 0.709 1.00 75.44 112 LYS A N 1
ATOM 887 C CA . LYS A 1 112 ? -5.259 -10.373 2.021 1.00 75.44 112 LYS A CA 1
ATOM 888 C C . LYS A 1 112 ? -5.200 -11.470 3.092 1.00 75.44 112 LYS A C 1
ATOM 890 O O . LYS A 1 112 ? -5.076 -11.151 4.269 1.00 75.44 112 LYS A O 1
ATOM 895 N N . ARG A 1 113 ? -5.290 -12.745 2.690 1.00 77.62 113 ARG A N 1
ATOM 896 C CA . ARG A 1 113 ? -5.146 -13.893 3.586 1.00 77.62 113 ARG A CA 1
ATOM 897 C C . ARG A 1 113 ? -3.710 -14.020 4.089 1.00 77.62 113 ARG A C 1
ATOM 899 O O . ARG A 1 113 ? -3.539 -14.144 5.294 1.00 77.62 113 ARG A O 1
ATOM 906 N N . ASP A 1 114 ? -2.721 -13.899 3.211 1.00 77.81 114 ASP A N 1
ATOM 907 C CA . ASP A 1 114 ? -1.296 -13.996 3.566 1.00 77.81 114 ASP A CA 1
ATOM 908 C C . ASP A 1 114 ? -0.879 -12.853 4.496 1.00 77.81 114 ASP A C 1
ATOM 910 O O . ASP A 1 114 ? -0.196 -13.060 5.499 1.00 77.81 114 ASP A O 1
ATOM 914 N N . HIS A 1 115 ? -1.401 -11.650 4.244 1.00 80.38 115 HIS A N 1
ATOM 915 C CA . HIS A 1 115 ? -1.204 -10.509 5.136 1.00 80.38 115 HIS A CA 1
ATOM 916 C C . HIS A 1 115 ? -1.810 -10.739 6.529 1.00 80.38 115 HIS A C 1
ATOM 918 O O . HIS A 1 115 ? -1.194 -10.425 7.545 1.00 80.38 115 HIS A O 1
ATOM 924 N N . MET A 1 116 ? -3.027 -11.286 6.601 1.00 78.88 116 MET A N 1
ATOM 925 C CA . MET A 1 116 ? -3.662 -11.598 7.885 1.00 78.88 116 MET A CA 1
ATOM 926 C C . MET A 1 116 ? -2.936 -12.727 8.623 1.00 78.88 116 MET A C 1
ATOM 928 O O . MET A 1 116 ? -2.796 -12.643 9.844 1.00 78.88 116 MET A O 1
ATOM 932 N N . ALA A 1 117 ? -2.436 -13.727 7.894 1.00 83.06 117 ALA A N 1
ATOM 933 C CA . ALA A 1 117 ? -1.641 -14.818 8.443 1.00 83.06 117 ALA A CA 1
ATOM 934 C C . ALA A 1 117 ? -0.320 -14.321 9.047 1.00 83.06 117 ALA A C 1
ATOM 936 O O . ALA A 1 117 ? 0.050 -14.733 10.142 1.00 83.06 117 ALA A O 1
ATOM 937 N N . ALA A 1 118 ? 0.345 -13.357 8.405 1.00 79.50 118 ALA A N 1
ATOM 938 C CA . ALA A 1 118 ? 1.564 -12.755 8.942 1.00 79.50 118 ALA A CA 1
ATOM 939 C C . ALA A 1 118 ? 1.337 -11.987 10.261 1.00 79.50 118 ALA A C 1
ATOM 941 O O . ALA A 1 118 ? 2.216 -11.964 11.118 1.00 79.50 118 ALA A O 1
ATOM 942 N N . ILE A 1 119 ? 0.166 -11.362 10.438 1.00 81.75 119 ILE A N 1
ATOM 943 C CA . ILE A 1 119 ? -0.135 -10.539 11.624 1.00 81.75 119 ILE A CA 1
ATOM 944 C C . ILE A 1 119 ? -0.703 -11.371 12.777 1.00 81.75 119 ILE A C 1
ATOM 946 O O . ILE A 1 119 ? -0.363 -11.136 13.936 1.00 81.75 119 ILE A O 1
ATOM 950 N N . VAL A 1 120 ? -1.627 -12.288 12.482 1.00 84.94 120 VAL A N 1
ATOM 951 C CA . VAL A 1 120 ? -2.444 -12.986 13.495 1.00 84.94 120 VAL A CA 1
ATOM 952 C C . VAL A 1 120 ? -2.136 -14.490 13.548 1.00 84.94 120 VAL A C 1
ATOM 954 O O . VAL A 1 120 ? -2.600 -15.178 14.456 1.00 84.94 120 VAL A O 1
ATOM 957 N N . GLY A 1 121 ? -1.314 -14.993 12.625 1.00 82.19 121 GLY A N 1
ATOM 958 C CA . GLY A 1 121 ? -1.076 -16.418 12.409 1.00 82.19 121 GLY A CA 1
ATOM 959 C C . GLY A 1 121 ? -2.068 -17.031 11.420 1.00 82.19 121 GLY A C 1
ATOM 960 O O . GLY A 1 121 ? -3.094 -16.432 11.081 1.00 82.19 121 GLY A O 1
ATOM 961 N N . ASP A 1 122 ? -1.758 -18.240 10.953 1.00 83.12 122 ASP A N 1
ATOM 962 C CA . ASP A 1 122 ? -2.591 -18.964 9.994 1.00 83.12 122 ASP A CA 1
ATOM 963 C C . ASP A 1 122 ? -4.017 -19.184 10.505 1.00 83.12 122 ASP A C 1
ATOM 965 O O . ASP A 1 122 ? -4.266 -19.430 11.691 1.00 83.12 122 ASP A O 1
ATOM 969 N N . GLN A 1 123 ? -4.977 -19.136 9.579 1.00 80.88 123 GLN A N 1
ATOM 970 C CA . GLN A 1 123 ? -6.360 -19.451 9.902 1.00 80.88 123 GLN A CA 1
ATOM 971 C C . GLN A 1 123 ? -6.459 -20.928 10.329 1.00 80.88 123 GLN A C 1
ATOM 973 O O . GLN A 1 123 ? -6.053 -21.805 9.564 1.00 80.88 123 GLN A O 1
ATOM 978 N N . PRO A 1 124 ? -7.026 -21.236 11.509 1.00 80.81 124 PRO A N 1
ATOM 979 C CA . PRO A 1 124 ? -7.181 -22.616 11.950 1.00 80.81 124 PRO A CA 1
ATOM 980 C C . PRO A 1 124 ? -8.090 -23.388 10.987 1.00 80.81 124 PRO A C 1
ATOM 982 O O . PRO A 1 124 ? -9.165 -22.914 10.614 1.00 80.81 124 PRO A O 1
ATOM 985 N N . SER A 1 125 ? -7.662 -24.588 10.595 1.00 81.69 125 SER A N 1
ATOM 986 C CA . SER A 1 125 ? -8.448 -25.503 9.770 1.00 81.69 125 SER A CA 1
ATOM 987 C C . SER A 1 125 ? -9.319 -26.411 10.651 1.00 81.69 125 SER A C 1
ATOM 989 O O . SER A 1 125 ? -8.834 -27.027 11.598 1.00 81.69 125 SER A O 1
ATOM 991 N N . GLY A 1 126 ? -10.622 -26.484 10.353 1.00 84.06 126 GLY A N 1
ATOM 992 C CA . GLY A 1 126 ? -11.585 -27.344 11.058 1.00 84.06 126 GLY A CA 1
ATOM 993 C C . GLY A 1 126 ? -12.804 -26.611 11.631 1.00 84.06 126 GLY A C 1
ATOM 994 O O . GLY A 1 126 ? -12.971 -25.404 11.463 1.00 84.06 126 GLY A O 1
ATOM 995 N N . GLU A 1 127 ? -13.686 -27.364 12.294 1.00 80.81 127 GLU A N 1
ATOM 996 C CA . GLU A 1 127 ? -14.888 -26.829 12.941 1.00 80.81 127 GLU A CA 1
ATOM 997 C C . GLU A 1 127 ? -14.510 -26.038 14.204 1.00 80.81 127 GLU A C 1
ATOM 999 O O . GLU A 1 127 ? -14.054 -26.590 15.206 1.00 80.81 127 GLU A O 1
ATOM 1004 N N . LEU A 1 128 ? -14.673 -24.713 14.148 1.00 82.44 128 LEU A N 1
ATOM 1005 C CA . LEU A 1 128 ? -14.281 -23.812 15.226 1.00 82.44 128 LEU A CA 1
ATOM 1006 C C . LEU A 1 128 ? -15.410 -23.679 16.256 1.00 82.44 128 LEU A C 1
ATOM 1008 O O . LEU A 1 128 ? -16.447 -23.069 15.992 1.00 82.44 128 LEU A O 1
ATOM 1012 N N . THR A 1 129 ? -15.206 -24.199 17.465 1.00 85.00 129 THR A N 1
ATOM 1013 C CA . THR A 1 129 ? -16.182 -24.049 18.553 1.00 85.00 129 THR A CA 1
ATOM 1014 C C . THR A 1 129 ? -15.927 -22.742 19.307 1.00 85.00 129 THR A C 1
ATOM 1016 O O . THR A 1 129 ? -15.097 -22.679 20.215 1.00 85.00 129 THR A O 1
ATOM 1019 N N . VAL A 1 130 ? -16.627 -21.666 18.934 1.00 82.75 130 VAL A N 1
ATOM 1020 C CA . VAL A 1 130 ? -16.528 -20.382 19.648 1.00 82.75 130 VAL A CA 1
ATOM 1021 C C . VAL A 1 130 ? -17.305 -20.471 20.958 1.00 82.75 130 VAL A C 1
ATOM 1023 O O . VAL A 1 130 ? -18.533 -20.406 20.981 1.00 82.75 130 VAL A O 1
ATOM 1026 N N . LEU A 1 131 ? -16.587 -20.603 22.072 1.00 85.19 131 LEU A N 1
ATOM 1027 C CA . LEU A 1 131 ? -17.199 -20.539 23.395 1.00 85.19 131 LEU A CA 1
ATOM 1028 C C . LEU A 1 131 ? -17.589 -19.098 23.728 1.00 85.19 131 LEU A C 1
ATOM 1030 O O . LEU A 1 131 ? -16.823 -18.159 23.506 1.00 85.19 131 LEU A O 1
ATOM 1034 N N . VAL A 1 132 ? -18.770 -18.927 24.322 1.00 83.62 132 VAL A N 1
ATOM 1035 C CA . VAL A 1 132 ? -19.207 -17.626 24.837 1.00 83.62 132 VAL A CA 1
ATOM 1036 C C . VAL A 1 132 ? -18.188 -17.154 25.883 1.00 83.62 132 VAL A C 1
ATOM 1038 O O . VAL A 1 132 ? -17.932 -17.886 26.847 1.00 83.62 132 VAL A O 1
ATOM 1041 N N . PRO A 1 133 ? -17.602 -15.948 25.737 1.00 80.88 133 PRO A N 1
ATOM 1042 C CA . PRO A 1 133 ? -16.709 -15.403 26.744 1.00 80.88 133 PRO A CA 1
ATOM 1043 C C . PRO A 1 133 ? -17.395 -15.407 28.106 1.00 80.88 133 PRO A C 1
ATOM 1045 O O . PRO A 1 133 ? -18.559 -15.013 28.227 1.00 80.88 133 PRO A O 1
ATOM 1048 N N . LYS A 1 134 ? -16.675 -15.829 29.152 1.00 78.88 134 LYS A N 1
ATOM 1049 C CA . LYS A 1 134 ? -17.186 -15.735 30.523 1.00 78.88 134 LYS A CA 1
ATOM 1050 C C . LYS A 1 134 ? -17.617 -14.290 30.759 1.00 78.88 134 LYS A C 1
ATOM 1052 O O . LYS A 1 134 ? -16.802 -13.379 30.639 1.00 78.88 134 LYS A O 1
ATOM 1057 N N . SER A 1 135 ? -18.896 -14.076 31.064 1.00 71.56 135 SER A N 1
ATOM 1058 C CA . SER A 1 135 ? -19.439 -12.734 31.255 1.00 71.56 135 SER A CA 1
ATOM 1059 C C . SER A 1 135 ? -18.664 -12.020 32.365 1.00 71.56 135 SER A C 1
ATOM 1061 O O . SER A 1 135 ? -18.812 -12.342 33.548 1.00 71.56 135 SER A O 1
ATOM 1063 N N . CYS A 1 136 ? -17.832 -11.049 32.002 1.00 59.03 136 CYS A N 1
ATOM 1064 C CA . CYS A 1 136 ? -17.128 -10.222 32.968 1.00 59.03 136 CYS A CA 1
ATOM 1065 C C . CYS A 1 136 ? -18.105 -9.177 33.515 1.00 59.03 136 CYS A C 1
ATOM 1067 O O . CYS A 1 136 ? -18.514 -8.262 32.806 1.00 59.03 136 CYS A O 1
ATOM 1069 N N . LYS A 1 137 ? -18.468 -9.275 34.799 1.00 63.22 137 LYS A N 1
ATOM 1070 C CA . LYS A 1 137 ? -19.241 -8.239 35.507 1.00 63.22 137 LYS A CA 1
ATOM 1071 C C . LYS A 1 137 ? -18.329 -7.066 35.896 1.00 63.22 137 LYS A C 1
ATOM 1073 O O . LYS A 1 137 ? -18.145 -6.769 37.071 1.00 63.22 137 LYS A O 1
ATOM 1078 N N . ASN A 1 138 ? -17.702 -6.422 34.912 1.00 58.56 138 ASN A N 1
ATOM 1079 C CA . ASN A 1 138 ? -16.793 -5.287 35.125 1.00 58.56 138 ASN A CA 1
ATOM 1080 C C . ASN A 1 138 ? -17.522 -3.931 35.197 1.00 58.56 138 ASN A C 1
ATOM 1082 O O . ASN A 1 138 ? -16.908 -2.918 35.536 1.00 58.56 138 ASN A O 1
ATOM 1086 N N . LYS A 1 139 ? -18.840 -3.901 34.959 1.00 53.97 139 LYS A N 1
ATOM 1087 C CA . LYS A 1 139 ? -19.676 -2.708 35.125 1.00 53.97 139 LYS A CA 1
ATOM 1088 C C . LYS A 1 139 ? -20.559 -2.824 36.368 1.00 53.97 139 LYS A C 1
ATOM 1090 O O . LYS A 1 139 ? -21.659 -3.356 36.308 1.00 53.97 139 LYS A O 1
ATOM 1095 N N . GLY A 1 140 ? -20.069 -2.264 37.476 1.00 53.84 140 GLY A N 1
ATOM 1096 C CA . GLY A 1 140 ? -20.813 -2.128 38.729 1.00 53.84 140 GLY A CA 1
ATOM 1097 C C . GLY A 1 140 ? -20.887 -3.427 39.530 1.00 53.84 140 GLY A C 1
ATOM 1098 O O . GLY A 1 140 ? -21.433 -4.429 39.085 1.00 53.84 140 GLY A O 1
ATOM 1099 N N . ASN A 1 141 ? -20.351 -3.393 40.751 1.00 56.00 141 ASN A N 1
ATOM 1100 C CA . ASN A 1 141 ? -20.618 -4.421 41.748 1.00 56.00 141 ASN A CA 1
ATOM 1101 C C . ASN A 1 141 ? -22.143 -4.569 41.906 1.00 56.00 141 ASN A C 1
ATOM 1103 O O . ASN A 1 141 ? -22.846 -3.577 42.107 1.00 56.00 141 ASN A O 1
ATOM 1107 N N . TYR A 1 142 ? -22.628 -5.808 41.823 1.00 53.97 142 TYR A N 1
ATOM 1108 C CA . TYR A 1 142 ? -24.025 -6.193 42.040 1.00 53.97 142 TYR A CA 1
ATOM 1109 C C . TYR A 1 142 ? -24.563 -5.674 43.387 1.00 53.97 142 TYR A C 1
ATOM 1111 O O . TYR A 1 142 ? -25.753 -5.404 43.534 1.00 53.97 142 TYR A O 1
ATOM 1119 N N . PHE A 1 143 ? -23.674 -5.429 44.353 1.00 57.66 143 PHE A N 1
ATOM 1120 C CA . PHE A 1 143 ? -24.003 -4.817 45.632 1.00 57.66 143 PHE A CA 1
ATOM 1121 C C . PHE A 1 143 ? -23.608 -3.343 45.669 1.00 57.66 143 PHE A C 1
ATOM 1123 O O . PHE A 1 143 ? -22.549 -2.974 46.164 1.00 57.66 143 PHE A O 1
ATOM 1130 N N . LYS A 1 144 ? -24.547 -2.522 45.186 1.00 62.41 144 LYS A N 1
ATOM 1131 C CA . LYS A 1 144 ? -24.668 -1.069 45.381 1.00 62.41 144 LYS A CA 1
ATOM 1132 C C . LYS A 1 144 ? -23.503 -0.234 44.826 1.00 62.41 144 LYS A C 1
ATOM 1134 O O . LYS A 1 144 ? -22.344 -0.344 45.211 1.00 62.41 144 LYS A O 1
ATOM 1139 N N . ARG A 1 145 ? -23.863 0.720 43.962 1.00 73.44 145 ARG A N 1
ATOM 1140 C CA . ARG A 1 145 ? -23.030 1.878 43.610 1.00 73.44 145 ARG A CA 1
ATOM 1141 C C . ARG A 1 145 ? -22.401 2.459 44.884 1.00 73.44 145 ARG A C 1
ATOM 1143 O O . ARG A 1 145 ? -23.122 2.738 45.839 1.00 73.44 145 ARG A O 1
ATOM 1150 N N . MET A 1 146 ? -21.085 2.685 44.877 1.00 66.31 146 MET A N 1
ATOM 1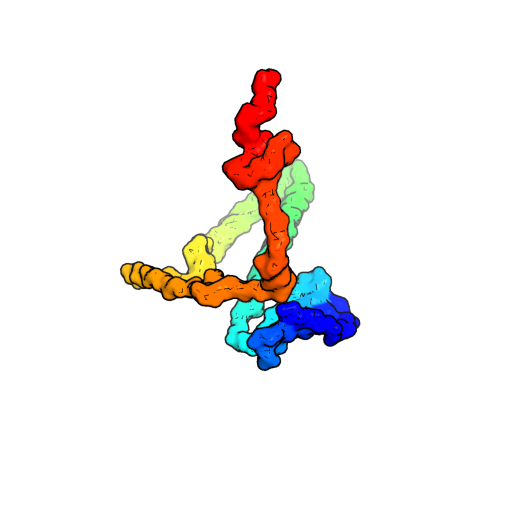151 C CA . MET A 1 146 ? -20.431 3.476 45.922 1.00 66.31 146 MET A CA 1
ATOM 1152 C C . MET A 1 146 ? -21.026 4.888 45.904 1.00 66.31 146 MET A C 1
ATOM 1154 O O . MET A 1 146 ? -20.869 5.621 44.930 1.00 66.31 146 MET A O 1
ATOM 1158 N N . VAL A 1 147 ? -21.759 5.233 46.960 1.00 74.00 147 VAL A N 1
ATOM 1159 C CA . VAL A 1 147 ? -22.403 6.539 47.132 1.00 74.00 147 VAL A CA 1
ATOM 1160 C C . VAL A 1 147 ? -21.408 7.468 47.824 1.00 74.00 147 VAL A C 1
ATOM 1162 O O . VAL A 1 147 ? -20.959 7.167 48.933 1.00 74.00 147 VAL A O 1
ATOM 1165 N N . SER A 1 148 ? -21.061 8.583 47.175 1.00 76.25 148 SER A N 1
ATOM 1166 C CA . SER A 1 148 ? -20.164 9.596 47.752 1.00 76.25 148 SER A CA 1
ATOM 1167 C C . SER A 1 148 ? -20.758 10.223 49.021 1.00 76.25 148 SER A C 1
ATOM 1169 O O . SER A 1 148 ? -21.976 10.239 49.200 1.00 76.25 148 SER A O 1
ATOM 1171 N N . GLU A 1 149 ? -19.928 10.778 49.911 1.00 80.38 149 GLU A N 1
ATOM 1172 C CA . GLU A 1 149 ? -20.429 11.493 51.101 1.00 80.38 149 GLU A CA 1
ATOM 1173 C C . GLU A 1 149 ? -21.369 12.639 50.723 1.00 80.38 149 GLU A C 1
ATOM 1175 O O . GLU A 1 149 ? -22.435 12.781 51.316 1.00 80.38 149 GLU A O 1
ATOM 1180 N N . ARG A 1 150 ? -21.048 13.375 49.650 1.00 81.44 150 ARG A N 1
ATOM 1181 C CA . ARG A 1 150 ? -21.930 14.402 49.082 1.00 81.44 150 ARG A CA 1
ATOM 1182 C C . ARG A 1 150 ? -23.312 13.843 48.740 1.00 81.44 150 ARG A C 1
ATOM 1184 O O . ARG A 1 150 ? -24.322 14.466 49.055 1.00 81.44 150 ARG A O 1
ATOM 1191 N N . GLU A 1 151 ? -23.378 12.674 48.110 1.00 78.12 151 GLU A N 1
ATOM 1192 C CA . GLU A 1 151 ? -24.653 12.034 47.779 1.00 78.12 151 GLU A CA 1
ATOM 1193 C C . GLU A 1 151 ? -25.402 11.524 49.007 1.00 78.12 151 GLU A C 1
ATOM 1195 O O . GLU A 1 151 ? -26.621 11.682 49.061 1.00 78.12 151 GLU A O 1
ATOM 1200 N N . LYS A 1 152 ? -24.703 10.967 50.006 1.00 80.19 152 LYS A N 1
ATOM 1201 C CA . LYS A 1 152 ? -25.319 10.583 51.287 1.00 80.19 152 LYS A CA 1
ATOM 1202 C C . LYS A 1 152 ? -25.975 11.797 51.948 1.00 80.19 152 LYS A C 1
ATOM 1204 O O . LYS A 1 152 ? -27.128 11.710 52.359 1.00 80.19 152 LYS A O 1
ATOM 1209 N N . THR A 1 153 ? -25.300 12.945 51.965 1.00 77.50 153 THR A N 1
ATOM 1210 C CA . THR A 1 153 ? -25.840 14.199 52.512 1.00 77.50 153 THR A CA 1
ATOM 1211 C C . THR A 1 153 ? -27.051 14.697 51.722 1.00 77.50 153 THR A C 1
ATOM 1213 O O . THR A 1 153 ? -28.048 15.102 52.315 1.00 77.50 153 THR A O 1
ATOM 1216 N N . VAL A 1 154 ? -27.031 14.604 50.388 1.00 74.56 154 VAL A N 1
ATOM 1217 C CA . VAL A 1 154 ? -28.185 14.968 49.541 1.00 74.56 154 VAL A CA 1
ATOM 1218 C C . VAL A 1 154 ? -29.373 14.020 49.747 1.00 74.56 154 VAL A C 1
ATOM 1220 O O . VAL A 1 154 ? -30.519 14.475 49.740 1.00 74.56 154 VAL A O 1
ATOM 1223 N N . MET A 1 155 ? -29.136 12.720 49.945 1.00 71.06 155 MET A N 1
ATOM 1224 C CA . MET A 1 155 ? -30.204 11.755 50.235 1.00 71.06 155 MET A CA 1
ATOM 1225 C C . MET A 1 155 ? -30.779 11.918 51.647 1.00 71.06 155 MET A C 1
ATOM 1227 O O . MET A 1 155 ? -31.991 11.801 51.807 1.00 71.06 155 MET A O 1
ATOM 1231 N N . ASN A 1 156 ? -29.940 12.238 52.635 1.00 66.44 156 ASN A N 1
ATOM 1232 C CA . ASN A 1 156 ? -30.350 12.448 54.027 1.00 66.44 156 ASN A CA 1
ATOM 1233 C C . ASN A 1 156 ? -30.950 13.841 54.275 1.00 66.44 156 ASN A C 1
ATOM 1235 O O . ASN A 1 156 ? -31.629 14.056 55.279 1.00 66.44 156 ASN A O 1
ATOM 1239 N N . SER A 1 157 ? -30.718 14.801 53.377 1.00 71.38 157 SER A N 1
ATOM 1240 C CA . SER A 1 157 ? -31.369 16.106 53.457 1.00 71.38 157 SER A CA 1
ATOM 1241 C C . SER A 1 157 ? -32.878 15.952 53.235 1.00 71.38 157 SER A C 1
ATOM 1243 O O . SER A 1 157 ? -33.316 15.321 52.269 1.00 71.38 157 SER A O 1
ATOM 1245 N N . LYS A 1 158 ? -33.697 16.532 54.127 1.00 70.94 158 LYS A N 1
ATOM 1246 C CA . LYS A 1 158 ? -35.158 16.609 53.965 1.00 70.94 158 LYS A CA 1
ATOM 1247 C C . LYS A 1 158 ? -35.465 17.405 52.695 1.00 70.94 158 LYS A C 1
ATOM 1249 O O . LYS A 1 158 ? -35.575 18.631 52.730 1.00 70.94 158 LYS A O 1
ATOM 1254 N N . LYS A 1 159 ? -35.576 16.720 51.553 1.00 70.81 159 LYS A N 1
ATOM 1255 C CA . LYS A 1 159 ? -35.965 17.350 50.289 1.00 70.81 159 LYS A CA 1
ATOM 1256 C C . LYS A 1 159 ? -37.307 18.036 50.507 1.00 70.81 159 LYS A C 1
ATOM 1258 O O . LYS A 1 159 ? -38.255 17.421 50.995 1.00 70.81 159 LYS A O 1
ATOM 1263 N N . ARG A 1 160 ? -37.386 19.322 50.158 1.00 75.38 160 ARG A N 1
ATOM 1264 C CA . ARG A 1 160 ? -38.632 20.086 50.240 1.00 75.38 160 ARG A CA 1
ATOM 1265 C C . ARG A 1 160 ? -39.713 19.327 49.473 1.00 75.38 160 ARG A C 1
ATOM 1267 O O . ARG A 1 160 ? -39.551 19.078 48.278 1.00 75.38 160 ARG A O 1
ATOM 1274 N N . ILE A 1 161 ? -40.799 18.971 50.160 1.00 79.81 161 ILE A N 1
ATOM 1275 C CA . ILE A 1 161 ? -41.942 18.300 49.536 1.00 79.81 161 ILE A CA 1
ATOM 1276 C C . ILE A 1 161 ? -42.414 19.176 48.376 1.00 79.81 161 ILE A C 1
ATOM 1278 O O . ILE A 1 161 ? -42.690 20.370 48.549 1.00 79.81 161 ILE A O 1
ATOM 1282 N N . ARG A 1 162 ? -42.459 18.587 47.180 1.00 83.75 162 ARG A N 1
ATOM 1283 C CA . ARG A 1 162 ? -42.901 19.279 45.972 1.00 83.75 162 ARG A CA 1
ATOM 1284 C C . ARG A 1 162 ? -44.381 19.623 46.133 1.00 83.75 162 ARG A C 1
ATOM 1286 O O . ARG A 1 162 ? -45.197 18.739 46.359 1.00 83.75 162 ARG A O 1
ATOM 1293 N N . LYS A 1 163 ? -44.714 20.908 46.009 1.00 91.38 163 LYS A N 1
ATOM 1294 C CA . LYS A 1 163 ? -46.095 21.407 46.005 1.00 91.38 163 LYS A CA 1
ATOM 1295 C C . LYS A 1 163 ? -46.413 22.018 44.645 1.00 91.38 163 LYS A C 1
ATOM 1297 O O . LYS A 1 163 ? -45.519 22.553 43.980 1.00 91.38 163 LYS A O 1
ATOM 1302 N N . CYS A 1 164 ? -47.674 21.976 44.235 1.00 92.31 164 CYS A N 1
ATOM 1303 C CA . CYS A 1 164 ? -48.141 22.683 43.053 1.00 92.31 164 CYS A CA 1
ATOM 1304 C C . CYS A 1 164 ? -47.873 24.188 43.197 1.00 92.31 164 CYS A C 1
ATOM 1306 O O . CYS A 1 164 ? -48.360 24.814 44.131 1.00 92.31 164 CYS A O 1
ATOM 1308 N N . LYS A 1 165 ? -47.150 24.802 42.251 1.00 89.19 165 LYS A N 1
ATOM 1309 C CA . LYS A 1 165 ? -46.852 26.247 42.305 1.00 89.19 165 LYS A CA 1
ATOM 1310 C C . LYS A 1 165 ? -48.098 27.138 42.187 1.00 89.19 165 LYS A C 1
ATOM 1312 O O . LYS A 1 165 ? -48.033 28.297 42.564 1.00 89.19 165 LYS A O 1
ATOM 1317 N N . LYS A 1 166 ? -49.206 26.612 41.648 1.00 88.81 166 LYS A N 1
ATOM 1318 C CA . LYS A 1 166 ? -50.453 27.366 41.439 1.00 88.81 166 LYS A CA 1
ATOM 1319 C C . LYS A 1 166 ? -51.423 27.287 42.614 1.00 88.81 166 LYS A C 1
ATOM 1321 O O . LYS A 1 166 ? -52.109 28.257 42.891 1.00 88.81 166 LYS A O 1
ATOM 1326 N N . CYS A 1 167 ? -51.525 26.132 43.273 1.00 90.75 167 CYS A N 1
ATOM 1327 C CA . CYS A 1 167 ? -52.527 25.916 44.324 1.00 90.75 167 CYS A CA 1
ATOM 1328 C C . CYS A 1 167 ? -51.971 25.302 45.613 1.00 90.75 167 CYS A C 1
ATOM 1330 O O . CYS A 1 167 ? -52.741 24.961 46.504 1.00 90.75 167 CYS A O 1
ATOM 1332 N N . SER A 1 168 ? -50.653 25.124 45.709 1.00 89.81 168 SER A N 1
ATOM 1333 C CA . SER A 1 168 ? -49.940 24.593 46.879 1.00 89.81 168 SER A CA 1
ATOM 1334 C C . SER A 1 168 ? -50.310 23.169 47.313 1.00 89.81 168 SER A C 1
ATOM 1336 O O . SER A 1 168 ? -49.759 22.678 48.299 1.00 89.81 168 SER A O 1
ATOM 1338 N N . ALA A 1 169 ? -51.171 22.471 46.568 1.00 90.31 169 ALA A N 1
ATOM 1339 C CA . ALA A 1 169 ? -51.504 21.074 46.815 1.00 90.31 169 ALA A CA 1
ATOM 1340 C C . ALA A 1 169 ? -50.287 20.154 46.624 1.00 90.31 169 ALA A C 1
ATOM 1342 O O . ALA A 1 169 ? -49.420 20.414 45.788 1.00 90.31 169 ALA A O 1
ATOM 1343 N N . LEU A 1 170 ? -50.243 19.062 47.387 1.00 88.56 170 LEU A N 1
ATOM 1344 C CA . LEU A 1 170 ? -49.165 18.063 47.338 1.00 88.56 170 LEU A CA 1
ATOM 1345 C C . LEU A 1 170 ? -49.411 16.955 46.305 1.00 88.56 170 LEU A C 1
ATOM 1347 O O . LEU A 1 170 ? -48.505 16.196 45.985 1.00 88.56 170 LEU A O 1
ATOM 1351 N N . THR A 1 171 ? -50.638 16.853 45.798 1.00 88.88 171 THR A N 1
ATOM 1352 C CA . THR A 1 171 ? -51.110 15.731 44.975 1.00 88.88 171 THR A CA 1
ATOM 1353 C C . THR A 1 171 ? -50.778 15.863 43.490 1.00 88.88 171 THR A C 1
ATOM 1355 O O . THR A 1 171 ? -50.949 14.911 42.738 1.00 88.88 171 THR A O 1
ATOM 1358 N N . HIS A 1 172 ? -50.322 17.034 43.039 1.00 89.62 172 HIS A N 1
ATOM 1359 C CA . HIS A 1 172 ? -50.030 17.307 41.632 1.00 89.62 172 HIS A CA 1
ATOM 1360 C C . HIS A 1 172 ? -49.005 18.444 41.479 1.00 89.62 172 HIS A C 1
ATOM 1362 O O . HIS A 1 172 ? -48.658 19.124 42.448 1.00 89.62 172 HIS A O 1
ATOM 1368 N N . ASP A 1 173 ? -48.523 18.682 40.253 1.00 89.88 173 ASP A N 1
ATOM 1369 C CA . ASP A 1 173 ? -47.613 19.791 39.942 1.00 89.88 173 ASP A CA 1
ATOM 1370 C C . ASP A 1 173 ? -48.280 20.886 39.089 1.00 89.88 173 ASP A C 1
ATOM 1372 O O . ASP A 1 173 ? -49.425 20.776 38.667 1.00 89.88 173 ASP A O 1
ATOM 1376 N N . SER A 1 174 ? -47.587 21.997 38.833 1.00 88.06 174 SER A N 1
ATOM 1377 C CA . SER A 1 174 ? -48.181 23.141 38.123 1.00 88.06 174 SER A CA 1
ATOM 1378 C C . SER A 1 174 ? -48.632 22.846 36.687 1.00 88.06 174 SER A C 1
ATOM 1380 O O . SER A 1 174 ? -49.438 23.610 36.152 1.00 88.06 174 SER A O 1
ATOM 1382 N N . ARG A 1 175 ? -48.119 21.782 36.055 1.00 87.00 175 ARG A N 1
ATOM 1383 C CA . ARG A 1 175 ? -48.468 21.394 34.679 1.00 87.00 175 ARG A CA 1
ATOM 1384 C C . ARG A 1 175 ? -49.814 20.679 34.634 1.00 87.00 175 ARG A C 1
ATOM 1386 O O . ARG A 1 175 ? -50.571 20.907 33.697 1.00 87.00 175 ARG A O 1
ATOM 1393 N N . THR A 1 176 ? -50.106 19.887 35.663 1.00 88.62 176 THR A N 1
ATOM 1394 C CA . THR A 1 176 ? -51.341 19.103 35.816 1.00 88.62 176 THR A CA 1
ATOM 1395 C C . THR A 1 176 ? -52.337 19.742 36.782 1.00 88.62 176 THR A C 1
ATOM 1397 O O . THR A 1 176 ? -53.290 19.103 37.215 1.00 88.62 176 THR A O 1
ATOM 1400 N N . CYS A 1 177 ? -52.132 21.011 37.143 1.00 88.81 177 CYS A N 1
ATOM 1401 C CA . CYS A 1 177 ? -53.003 21.686 38.091 1.00 88.81 177 CYS A CA 1
ATOM 1402 C C . CYS A 1 177 ? -54.422 21.843 37.530 1.00 88.81 177 CYS A C 1
ATOM 1404 O O . CYS A 1 177 ? -54.571 22.487 36.495 1.00 88.81 177 CYS A O 1
ATOM 1406 N N . PRO A 1 178 ? -55.468 21.359 38.225 1.00 87.19 178 PRO A N 1
ATOM 1407 C CA . PRO A 1 178 ? -56.850 21.517 37.775 1.00 87.19 178 PRO A CA 1
ATOM 1408 C C . PRO A 1 178 ? -57.303 22.983 37.805 1.00 87.19 178 PRO A C 1
ATOM 1410 O O . PRO A 1 178 ? -58.171 23.374 37.039 1.00 87.19 178 PRO A O 1
ATOM 1413 N N . LYS A 1 179 ? -56.654 23.833 38.619 1.00 84.19 179 LYS A N 1
ATOM 1414 C CA . LYS A 1 179 ? -56.840 25.296 38.599 1.00 84.19 179 LYS A CA 1
ATOM 1415 C C . LYS A 1 179 ? -56.061 25.990 37.473 1.00 84.19 179 LYS A C 1
ATOM 1417 O O . LYS A 1 179 ? -55.966 27.216 37.448 1.00 84.19 179 LYS A O 1
ATOM 1422 N N . LYS A 1 180 ? -55.429 25.244 36.559 1.00 80.25 180 LYS A N 1
ATOM 1423 C CA . LYS A 1 180 ? -54.852 25.824 35.345 1.00 80.25 180 LYS A CA 1
ATOM 1424 C C . LYS A 1 180 ? -56.020 26.234 34.450 1.00 80.25 180 LYS A C 1
ATOM 1426 O O . LYS A 1 180 ? -56.599 25.384 33.787 1.00 80.25 180 LYS A O 1
ATOM 1431 N N . MET A 1 181 ? -56.334 27.530 34.446 1.00 69.62 181 MET A N 1
ATOM 1432 C CA . MET A 1 181 ? -57.192 28.134 33.428 1.00 69.62 181 MET A CA 1
ATOM 1433 C C . MET A 1 181 ? -56.680 27.683 32.056 1.00 69.62 181 MET A C 1
ATOM 1435 O O . MET A 1 181 ? -55.502 27.888 31.742 1.00 69.62 181 MET A O 1
ATOM 1439 N N . LYS A 1 182 ? -57.528 26.970 31.309 1.00 64.38 182 LYS A N 1
ATOM 1440 C CA . LYS A 1 182 ? -57.305 26.701 29.890 1.00 64.38 182 LYS A CA 1
ATOM 1441 C C . LYS A 1 182 ? -57.697 27.994 29.175 1.00 64.38 182 LYS A C 1
ATOM 1443 O O . LYS A 1 182 ? -58.880 28.224 28.968 1.00 64.38 182 LYS A O 1
ATOM 1448 N N . LEU A 1 183 ? -56.715 28.869 28.974 1.00 54.44 183 LEU A N 1
ATOM 1449 C CA . LEU A 1 183 ? -56.785 29.896 27.937 1.00 54.44 183 LEU A CA 1
ATOM 1450 C C . LEU A 1 183 ? -56.545 29.211 26.593 1.00 54.44 183 LEU A C 1
ATOM 1452 O O . LEU A 1 183 ? -55.661 28.318 26.574 1.00 54.44 183 LEU A O 1
#

Sequence (183 aa):
MQIKRTSEEVDGVTHLEIRDVKVKDKLFKVSVSLNHAACSYIGTSSDTVMVSNDYFKLEHVSLTLTNIWFDFREAVNKAGLHSDRLAFVQRTIKQLNTDLDNHGGDVVEFTKRDHMAAIVGDQPSGELTVLVPKSCKNKGNYFKRMVSEREKTVMNSKKRIRKCKKCSALTHDSRTCPKKMKL